Protein AF-A0A8T4NDB0-F1 (afdb_monomer)

Solvent-accessible surface area (backbone atoms only — not comparable to full-atom values): 5432 Å² total; per-residue (Å²): 142,89,86,80,90,74,82,77,78,69,79,69,80,63,75,88,40,81,72,48,70,76,49,57,80,42,49,76,34,56,32,40,37,31,32,67,98,76,48,77,47,62,22,28,25,72,45,72,56,93,58,28,36,31,32,32,36,71,95,38,82,89,48,79,59,43,78,39,51,56,87,42,49,74,40,78,44,72,61,75,76,75,79,79,83,127

Secondary structure (DSSP, 8-state):
------------TTSS-HHHHHHHTTBTSEEEEEETTTEEEEEEEEEEETTEEEEE-TT-TTSPPEEEEGGGEEEEEE--------

Nearest PDB structures (foldseek):
  2ej9-assembly1_A  TM=8.616E-01  e=2.041E-02  Methanocaldococcus jannaschii
  7zs0-assembly1_A  TM=8.499E-01  e=9.500E-02  Candidatus Kuenenia
  7zs2-assembly1_A  TM=8.499E-01  e=9.500E-02  Candidatus Kuenenia
  7zs1-assembly1_A  TM=8.486E-01  e=1.691E-01  Candidatus Kuenenia
  5gl6-assembly2_B  TM=8.717E-01  e=3.421E-01  Mycolicibacterium smegmatis MC2 155

Radius of gyration: 16.29 Å; Cα contacts (8 Å, |Δi|>4): 129; chains: 1; bounding box: 52×27×46 Å

Structure (mmCIF, N/CA/C/O backbone):
data_AF-A0A8T4NDB0-F1
#
_entry.id   AF-A0A8T4NDB0-F1
#
loop_
_atom_site.group_PDB
_atom_site.id
_atom_site.type_symbol
_atom_site.label_atom_id
_atom_site.label_alt_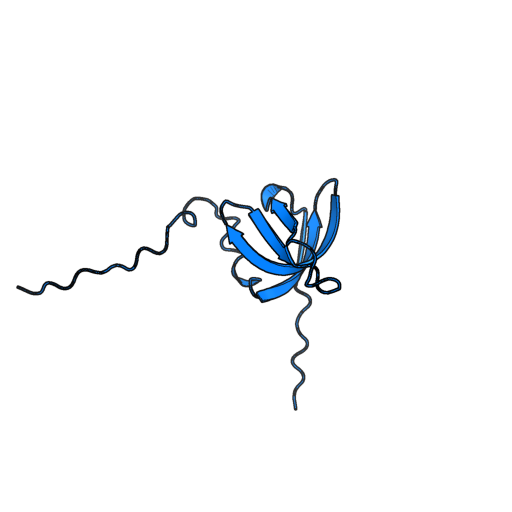id
_atom_site.label_comp_id
_atom_site.label_asym_id
_atom_site.label_entity_id
_atom_site.label_seq_id
_atom_site.pdbx_PDB_ins_code
_atom_site.Cartn_x
_atom_site.Cartn_y
_atom_site.Cartn_z
_atom_site.occupancy
_atom_site.B_iso_or_equiv
_atom_site.auth_seq_id
_atom_site.auth_comp_id
_atom_site.auth_asym_id
_atom_site.auth_atom_id
_atom_site.pdbx_PDB_model_num
ATOM 1 N N . MET A 1 1 ? -36.253 -1.565 30.987 1.00 37.38 1 MET A N 1
ATOM 2 C CA . MET A 1 1 ? -35.752 -0.313 30.379 1.00 37.38 1 MET A CA 1
ATOM 3 C C . MET A 1 1 ? -34.232 -0.316 30.483 1.00 37.38 1 MET A C 1
ATOM 5 O O . MET A 1 1 ? -33.702 0.007 31.533 1.00 37.38 1 MET A O 1
ATOM 9 N N . ALA A 1 2 ? -33.538 -0.768 29.438 1.00 41.75 2 ALA A N 1
ATOM 10 C CA . ALA A 1 2 ? -32.079 -0.749 29.353 1.00 41.75 2 ALA A CA 1
ATOM 11 C C . ALA A 1 2 ? -31.711 -0.043 28.043 1.00 41.75 2 ALA A C 1
ATOM 13 O O . ALA A 1 2 ? -31.866 -0.603 26.963 1.00 41.75 2 ALA A O 1
ATOM 14 N N . LYS A 1 3 ? -31.324 1.232 28.134 1.00 56.62 3 LYS A N 1
ATOM 15 C CA . LYS A 1 3 ? -30.787 2.016 27.017 1.00 56.62 3 LYS A CA 1
ATOM 16 C C . LYS A 1 3 ? -29.318 2.294 27.306 1.00 56.62 3 LYS A C 1
ATOM 18 O O . LYS A 1 3 ? -29.043 3.045 28.232 1.00 56.62 3 LYS A O 1
ATOM 23 N N . ARG A 1 4 ? -28.422 1.767 26.469 1.00 53.41 4 ARG A N 1
ATOM 24 C CA . ARG A 1 4 ? -27.214 2.456 25.984 1.00 53.41 4 ARG A CA 1
ATOM 25 C C . ARG A 1 4 ? -26.917 1.946 24.573 1.00 53.41 4 ARG A C 1
ATOM 27 O O . ARG A 1 4 ? -26.272 0.926 24.383 1.00 53.41 4 ARG A O 1
ATOM 34 N N . MET A 1 5 ? -27.487 2.654 23.598 1.00 45.09 5 MET A N 1
ATOM 35 C CA . MET A 1 5 ? -26.996 2.687 22.222 1.00 45.09 5 MET A CA 1
ATOM 36 C C . MET A 1 5 ? -25.540 3.163 22.232 1.00 45.09 5 MET A C 1
ATOM 38 O O . MET A 1 5 ? -25.231 4.091 22.975 1.00 45.09 5 MET A O 1
ATOM 42 N N . SER A 1 6 ? -24.701 2.512 21.426 1.00 39.09 6 SER A N 1
ATOM 43 C CA . SER A 1 6 ? -23.582 3.073 20.655 1.00 39.09 6 SER A CA 1
ATOM 44 C C . SER A 1 6 ? -22.910 1.898 19.949 1.00 39.09 6 SER A C 1
ATOM 46 O O . SER A 1 6 ? -21.918 1.350 20.422 1.00 39.09 6 SER A O 1
ATOM 48 N N . ILE A 1 7 ? -23.492 1.464 18.829 1.00 54.69 7 ILE A N 1
ATOM 49 C CA . ILE A 1 7 ? -22.733 0.701 17.839 1.00 54.69 7 ILE A CA 1
ATOM 50 C C . ILE A 1 7 ? -21.780 1.743 17.267 1.00 54.69 7 ILE A C 1
ATOM 52 O O . ILE A 1 7 ? -22.218 2.636 16.544 1.00 54.69 7 ILE A O 1
ATOM 56 N N . GLY A 1 8 ? -20.520 1.726 17.705 1.00 41.12 8 GLY A N 1
ATOM 57 C CA . GLY A 1 8 ? -19.488 2.541 17.082 1.00 41.12 8 GLY A CA 1
ATOM 58 C C . GLY A 1 8 ? -19.550 2.271 15.586 1.00 41.12 8 GLY A C 1
ATOM 59 O O . GLY A 1 8 ? -19.373 1.133 15.159 1.00 41.12 8 GLY A O 1
ATOM 60 N N . TYR A 1 9 ? -19.908 3.296 14.819 1.00 47.44 9 TYR A N 1
ATOM 61 C CA . TYR A 1 9 ? -19.981 3.238 13.371 1.00 47.44 9 TYR A CA 1
ATOM 62 C C . TYR A 1 9 ? -18.538 3.101 12.886 1.00 47.44 9 TYR A C 1
ATOM 64 O O . TYR A 1 9 ? -17.837 4.091 12.707 1.00 47.44 9 TYR A O 1
ATOM 72 N N . VAL A 1 10 ? -18.050 1.867 12.761 1.00 49.44 10 VAL A N 1
ATOM 73 C CA . VAL A 1 10 ? -16.986 1.589 11.801 1.00 49.44 10 VAL A CA 1
ATOM 74 C C . VAL A 1 10 ? -17.651 1.889 10.463 1.00 49.44 10 VAL A C 1
ATOM 76 O O . VAL A 1 10 ? -18.619 1.196 10.153 1.00 49.44 10 VAL A O 1
ATOM 79 N N . PRO A 1 11 ? -17.270 2.949 9.725 1.00 45.00 11 PRO A N 1
ATOM 80 C CA . PRO A 1 11 ? -17.862 3.188 8.422 1.00 45.00 11 PRO A CA 1
ATOM 81 C C . PRO A 1 11 ? -17.650 1.928 7.584 1.00 45.00 11 PRO A C 1
ATOM 83 O O . PRO A 1 11 ? -16.529 1.570 7.224 1.00 45.00 11 PRO A O 1
ATOM 86 N N . GLN A 1 12 ? -18.753 1.222 7.348 1.00 47.06 12 GLN A N 1
ATOM 87 C CA . GLN A 1 12 ? -18.853 0.009 6.551 1.00 47.06 12 GLN A CA 1
ATOM 88 C C . GLN A 1 12 ? -18.749 0.334 5.055 1.00 47.06 12 GLN A C 1
ATOM 90 O O . GLN A 1 12 ? -19.474 -0.198 4.228 1.00 47.06 12 GLN A O 1
ATOM 95 N N . GLU A 1 13 ? -17.780 1.164 4.667 1.00 47.78 13 GLU A N 1
ATOM 96 C CA . GLU A 1 13 ? -17.312 1.200 3.272 1.00 47.78 13 GLU A CA 1
ATOM 97 C C . GLU A 1 13 ? -16.458 -0.055 2.944 1.00 47.78 13 GLU A C 1
ATOM 99 O O . GLU A 1 13 ? -15.895 -0.193 1.859 1.00 47.78 13 GLU A O 1
ATOM 104 N N . LEU A 1 14 ? -16.376 -0.987 3.906 1.00 51.00 14 LEU A N 1
ATOM 105 C CA . LEU A 1 14 ? -15.644 -2.253 3.908 1.00 51.00 14 LEU A CA 1
ATOM 106 C C . LEU A 1 14 ? -16.495 -3.482 3.529 1.00 51.00 14 LEU A C 1
ATOM 108 O O . LEU A 1 14 ? -15.911 -4.536 3.275 1.00 51.00 14 LEU A O 1
ATOM 112 N N . ASP A 1 15 ? -17.828 -3.384 3.482 1.00 52.28 15 ASP A N 1
ATOM 113 C CA . ASP A 1 15 ? -18.699 -4.562 3.310 1.00 52.28 15 ASP A CA 1
ATOM 114 C C . ASP A 1 15 ? -18.865 -5.014 1.841 1.00 52.28 15 ASP A C 1
ATOM 116 O O . ASP A 1 15 ? -19.019 -6.206 1.585 1.00 52.28 15 ASP A O 1
ATOM 120 N N . ASP A 1 16 ? -18.714 -4.120 0.854 1.00 57.00 16 ASP A N 1
ATOM 121 C CA . ASP A 1 16 ? -18.970 -4.426 -0.573 1.00 57.00 16 ASP A CA 1
ATOM 122 C C . ASP A 1 16 ? -17.718 -4.719 -1.429 1.00 57.00 16 ASP A C 1
ATOM 124 O O . ASP A 1 16 ? -17.807 -4.918 -2.641 1.00 57.00 16 ASP A O 1
ATOM 12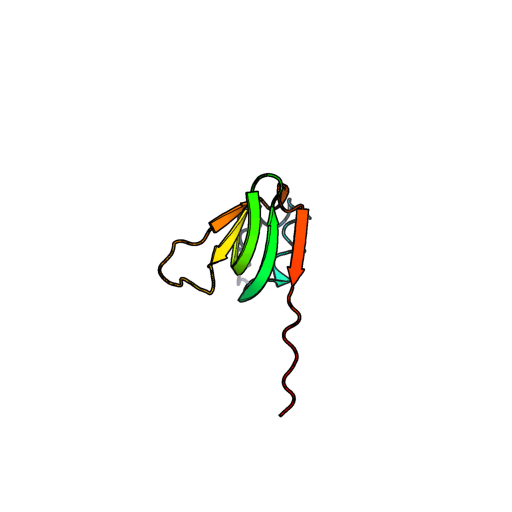8 N N . ASN A 1 17 ? -16.520 -4.764 -0.836 1.00 52.72 17 ASN A N 1
ATOM 129 C CA . ASN A 1 17 ? -15.280 -5.027 -1.573 1.00 52.72 17 ASN A CA 1
ATOM 130 C C . ASN A 1 17 ? -14.511 -6.199 -0.944 1.00 52.72 17 ASN A C 1
ATOM 132 O O . ASN A 1 17 ? -13.587 -5.971 -0.157 1.00 52.72 17 ASN A O 1
ATOM 136 N N . PRO A 1 18 ? -14.818 -7.459 -1.319 1.00 53.97 18 PRO A N 1
ATOM 137 C CA . PRO A 1 18 ? -14.165 -8.649 -0.756 1.00 53.97 18 PRO A CA 1
ATOM 138 C C . PRO A 1 18 ? -12.636 -8.630 -0.919 1.00 53.97 18 PRO A C 1
ATOM 140 O O . PRO A 1 18 ? -11.910 -9.227 -0.127 1.00 53.97 18 PRO A O 1
ATOM 143 N N . GLY A 1 19 ? -12.130 -7.875 -1.899 1.00 58.62 19 GLY A N 1
ATOM 144 C CA . GLY A 1 19 ? -10.706 -7.642 -2.088 1.00 58.62 19 GLY A CA 1
ATOM 145 C C . GLY A 1 19 ? -10.053 -6.751 -1.027 1.00 58.62 19 GLY A C 1
ATOM 146 O O . GLY A 1 19 ? -8.864 -6.898 -0.818 1.00 58.62 19 GLY A O 1
ATOM 147 N N . ILE A 1 20 ? -10.761 -5.856 -0.331 1.00 64.00 20 ILE A N 1
ATOM 148 C CA . ILE A 1 20 ? -10.146 -4.938 0.650 1.00 64.00 20 ILE A CA 1
ATOM 149 C C . ILE A 1 20 ? -9.777 -5.675 1.943 1.00 64.00 20 ILE A C 1
ATOM 151 O O . ILE A 1 20 ? -8.676 -5.484 2.460 1.00 64.00 20 ILE A O 1
ATOM 155 N N . ASN A 1 21 ? -10.648 -6.565 2.430 1.00 65.75 21 ASN A N 1
ATOM 156 C CA . ASN A 1 21 ? -10.463 -7.269 3.707 1.00 65.75 21 ASN A CA 1
ATOM 157 C C . ASN A 1 21 ? -9.204 -8.148 3.751 1.00 65.75 21 ASN A C 1
ATOM 159 O O . ASN A 1 21 ? -8.572 -8.275 4.795 1.00 65.75 21 ASN A O 1
ATOM 163 N N . GLN A 1 22 ? -8.784 -8.711 2.617 1.00 68.06 22 GLN A N 1
ATOM 164 C CA . GLN A 1 22 ? -7.525 -9.462 2.528 1.00 68.06 22 GLN A CA 1
ATOM 165 C C . GLN A 1 22 ? -6.279 -8.567 2.596 1.00 68.06 22 GLN A C 1
ATOM 167 O O . GLN A 1 22 ? -5.196 -9.072 2.893 1.00 68.06 22 GLN A O 1
ATOM 172 N N . TYR A 1 23 ? -6.403 -7.259 2.339 1.00 75.25 23 TYR A N 1
ATOM 173 C CA . TYR A 1 23 ? -5.269 -6.337 2.321 1.00 75.25 23 TYR A CA 1
ATOM 174 C C . TYR A 1 23 ? -5.124 -5.496 3.591 1.00 75.25 23 TYR A C 1
ATOM 176 O O . TYR A 1 23 ? -4.023 -5.024 3.882 1.00 75.25 23 TYR A O 1
ATOM 184 N N . THR A 1 24 ? -6.186 -5.339 4.383 1.00 76.94 24 THR A N 1
ATOM 185 C CA . THR A 1 24 ? -6.153 -4.571 5.643 1.00 76.94 24 THR A CA 1
ATOM 186 C C . THR A 1 24 ? -5.142 -5.129 6.648 1.00 76.94 24 THR A C 1
ATOM 188 O O . THR A 1 24 ? -4.531 -4.363 7.387 1.00 76.94 24 THR A O 1
ATOM 191 N N . GLN A 1 25 ? -4.863 -6.437 6.617 1.00 78.88 25 GLN A N 1
ATOM 192 C CA . GLN A 1 25 ? -3.817 -7.071 7.436 1.00 78.88 25 GLN A CA 1
ATOM 193 C C . GLN A 1 25 ? -2.392 -6.559 7.154 1.00 78.88 25 GLN A C 1
ATOM 195 O O . GLN A 1 25 ? -1.480 -6.783 7.955 1.00 78.88 25 GLN A O 1
ATOM 200 N N . TYR A 1 26 ? -2.177 -5.909 6.006 1.00 81.62 26 TYR A N 1
ATOM 201 C CA . TYR A 1 26 ? -0.885 -5.340 5.634 1.00 81.62 26 TYR A CA 1
ATOM 202 C C . TYR A 1 26 ? -0.720 -3.889 6.083 1.00 81.62 26 TYR A C 1
ATOM 204 O O . TYR A 1 26 ? 0.388 -3.367 5.973 1.00 81.62 26 TYR A O 1
ATOM 212 N N . ILE A 1 27 ? -1.765 -3.251 6.625 1.00 84.69 27 ILE A N 1
ATOM 213 C CA . ILE A 1 27 ? -1.676 -1.908 7.210 1.00 84.69 27 ILE A CA 1
ATOM 214 C C . ILE A 1 27 ? -0.601 -1.902 8.311 1.00 84.69 27 ILE A C 1
ATOM 216 O O . ILE A 1 27 ? -0.545 -2.785 9.167 1.00 84.69 27 ILE A O 1
ATOM 220 N N . GLY A 1 28 ? 0.304 -0.928 8.245 1.00 82.88 28 GLY A N 1
ATOM 221 C CA . GLY A 1 28 ? 1.484 -0.792 9.098 1.00 82.88 28 GLY A CA 1
ATOM 222 C C . GLY A 1 28 ? 2.688 -1.645 8.681 1.00 82.88 28 GLY A C 1
ATOM 223 O O . GLY A 1 28 ? 3.777 -1.458 9.228 1.00 82.88 28 GLY A O 1
ATOM 224 N N . ARG A 1 29 ? 2.548 -2.555 7.707 1.00 82.94 29 ARG A N 1
ATOM 225 C CA . ARG A 1 29 ? 3.635 -3.434 7.242 1.00 82.94 29 ARG A CA 1
ATOM 226 C C . ARG A 1 29 ? 4.310 -2.883 5.994 1.00 82.94 29 ARG A C 1
ATOM 228 O O . ARG A 1 29 ? 3.681 -2.231 5.163 1.00 82.94 29 ARG A O 1
ATOM 235 N N . ILE A 1 30 ? 5.602 -3.186 5.853 1.00 84.81 30 ILE A N 1
ATOM 236 C CA . ILE A 1 30 ? 6.344 -2.935 4.616 1.00 84.81 30 ILE A CA 1
ATOM 237 C C . ILE A 1 30 ? 6.022 -4.055 3.631 1.00 84.81 30 ILE A C 1
ATOM 239 O O . ILE A 1 30 ? 6.291 -5.229 3.893 1.00 84.81 30 ILE A O 1
ATOM 243 N N . VAL A 1 31 ? 5.463 -3.678 2.491 1.00 84.06 31 VAL A N 1
ATOM 244 C CA . VAL A 1 31 ? 5.071 -4.585 1.415 1.00 84.06 31 VAL A CA 1
ATOM 245 C C . VAL A 1 31 ? 5.736 -4.183 0.109 1.00 84.06 31 VAL A C 1
ATOM 247 O O . VAL A 1 31 ? 6.121 -3.026 -0.098 1.00 84.06 31 VAL A O 1
ATOM 250 N N . THR A 1 32 ? 5.845 -5.158 -0.782 1.00 87.19 32 THR A N 1
ATOM 251 C CA . THR A 1 32 ? 6.179 -4.937 -2.184 1.00 87.19 32 THR A CA 1
ATOM 252 C C . THR A 1 32 ? 4.912 -5.172 -3.004 1.00 87.19 32 THR A C 1
ATOM 254 O O . THR A 1 32 ? 4.379 -6.280 -3.027 1.00 87.19 32 THR A O 1
ATOM 257 N N . VAL A 1 33 ? 4.413 -4.123 -3.653 1.00 85.00 33 VAL A N 1
ATOM 258 C CA . VAL A 1 33 ? 3.189 -4.125 -4.460 1.00 85.00 33 VAL A CA 1
ATOM 259 C C . VAL A 1 33 ? 3.583 -4.068 -5.933 1.00 85.00 33 VAL A C 1
ATOM 261 O O . VAL A 1 33 ? 4.188 -3.098 -6.384 1.00 85.00 33 VAL A O 1
ATOM 264 N N . GLY A 1 34 ? 3.251 -5.100 -6.699 1.00 87.31 34 GLY A N 1
ATOM 265 C CA . GLY A 1 34 ? 3.295 -5.075 -8.157 1.00 87.31 34 GLY A CA 1
ATOM 266 C C . GLY A 1 34 ? 1.989 -4.513 -8.707 1.00 87.31 34 GLY A C 1
ATOM 267 O O . GLY A 1 34 ? 0.928 -5.086 -8.470 1.00 87.31 34 GLY A O 1
ATOM 268 N N . VAL A 1 35 ? 2.064 -3.415 -9.452 1.00 85.75 35 VAL A N 1
ATOM 269 C CA . VAL A 1 35 ? 0.926 -2.711 -10.056 1.00 85.75 35 VAL A CA 1
ATOM 270 C C . VAL A 1 35 ? 0.974 -2.878 -11.573 1.00 85.75 35 VAL A C 1
ATOM 272 O O . VAL A 1 35 ? 2.003 -2.622 -12.211 1.00 85.75 35 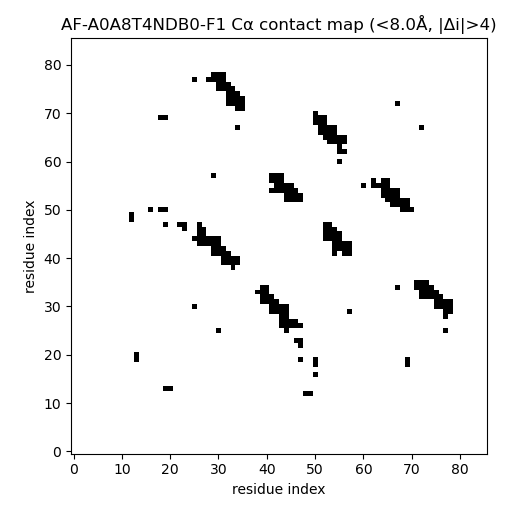VAL A O 1
ATOM 275 N N . ARG A 1 36 ? -0.141 -3.302 -12.177 1.00 81.38 36 ARG A N 1
ATOM 276 C CA . ARG A 1 36 ? -0.246 -3.460 -13.636 1.00 81.38 36 ARG A CA 1
ATOM 277 C C . ARG A 1 36 ? -0.011 -2.112 -14.322 1.00 81.38 36 ARG A C 1
ATOM 279 O O . ARG A 1 36 ? -0.621 -1.116 -13.967 1.00 81.38 36 ARG A O 1
ATOM 286 N N . GLY A 1 37 ? 0.907 -2.070 -15.287 1.00 80.31 37 GLY A N 1
ATOM 287 C CA . GLY A 1 37 ? 1.219 -0.855 -16.053 1.00 80.31 37 GLY A CA 1
ATOM 288 C C . GLY A 1 37 ? 2.080 0.196 -15.334 1.00 80.31 37 GLY A C 1
ATOM 289 O O . GLY A 1 37 ? 2.595 1.084 -16.003 1.00 80.31 37 GLY A O 1
ATOM 290 N N . MET A 1 38 ? 2.300 0.085 -14.017 1.00 75.44 38 MET A N 1
ATOM 291 C CA . MET A 1 38 ? 3.167 1.002 -13.251 1.00 75.44 38 MET A CA 1
ATOM 292 C C . MET A 1 38 ? 4.454 0.349 -12.724 1.00 75.44 38 MET A C 1
ATOM 294 O O . MET A 1 38 ? 5.389 1.056 -12.351 1.00 75.44 38 MET A O 1
ATOM 298 N N . GLY A 1 39 ? 4.532 -0.985 -12.703 1.00 84.38 39 GLY A N 1
ATOM 299 C CA . GLY A 1 39 ? 5.697 -1.719 -12.204 1.00 84.38 39 GLY A CA 1
ATOM 300 C C . GLY A 1 39 ? 5.583 -2.050 -10.717 1.00 84.38 39 GLY A C 1
ATOM 301 O O . GLY A 1 39 ? 4.491 -2.277 -10.207 1.00 84.38 39 GLY A O 1
ATOM 302 N N . VAL A 1 40 ? 6.712 -2.135 -10.014 1.00 86.06 40 VAL A N 1
ATOM 303 C CA . VAL A 1 40 ? 6.756 -2.573 -8.610 1.00 86.06 40 VAL A CA 1
ATOM 304 C C . VAL A 1 40 ? 7.046 -1.389 -7.688 1.00 86.06 40 VAL A C 1
ATOM 306 O O . VAL A 1 40 ? 8.008 -0.651 -7.893 1.00 86.06 40 VAL A O 1
ATOM 309 N N . ALA A 1 41 ? 6.235 -1.227 -6.646 1.00 84.88 41 ALA A N 1
ATOM 310 C CA . ALA A 1 41 ? 6.391 -0.224 -5.602 1.00 84.88 41 ALA A CA 1
ATOM 311 C C . ALA A 1 41 ? 6.621 -0.901 -4.246 1.00 84.88 41 ALA A C 1
ATOM 313 O O . ALA A 1 41 ? 5.912 -1.829 -3.875 1.00 84.88 41 ALA A O 1
ATOM 314 N N . LYS A 1 42 ? 7.602 -0.423 -3.479 1.00 86.94 42 LYS A N 1
ATOM 315 C CA . LYS A 1 42 ? 7.876 -0.900 -2.119 1.00 86.94 42 LYS A CA 1
ATOM 316 C C . LYS A 1 42 ? 7.628 0.227 -1.124 1.00 86.94 42 LYS A C 1
ATOM 318 O O . LYS A 1 42 ? 8.080 1.352 -1.342 1.00 86.94 42 LYS A O 1
ATOM 323 N N . GLY A 1 43 ? 6.942 -0.080 -0.033 1.00 88.50 43 GLY A N 1
ATOM 324 C CA . GLY A 1 43 ? 6.656 0.899 1.009 1.00 88.50 43 GLY A CA 1
ATOM 325 C C . GLY A 1 43 ? 5.833 0.324 2.150 1.00 88.50 43 GLY A C 1
ATOM 326 O O . GLY A 1 43 ? 5.479 -0.854 2.143 1.00 88.50 43 GLY A O 1
ATOM 327 N N . ARG A 1 44 ? 5.550 1.156 3.147 1.00 88.38 44 ARG A N 1
ATOM 328 C CA . ARG A 1 44 ? 4.649 0.840 4.250 1.00 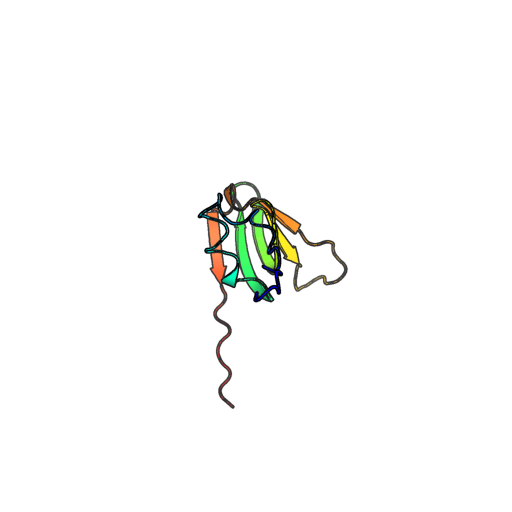88.38 44 ARG A CA 1
ATOM 329 C C . ARG A 1 44 ? 3.215 1.142 3.839 1.00 88.38 44 ARG A C 1
ATOM 331 O O . ARG A 1 44 ? 2.941 2.237 3.359 1.00 88.38 44 ARG A O 1
ATOM 338 N N . VAL A 1 45 ? 2.301 0.200 4.046 1.00 87.75 45 VAL A N 1
ATOM 339 C CA . VAL A 1 45 ? 0.870 0.483 3.880 1.00 87.75 45 VAL A CA 1
ATOM 340 C C . VAL A 1 45 ? 0.416 1.333 5.059 1.00 87.75 45 VAL A C 1
ATOM 342 O O . VAL A 1 45 ? 0.504 0.883 6.197 1.00 87.75 45 VAL A O 1
ATOM 345 N N . GLU A 1 46 ? -0.060 2.546 4.819 1.00 87.31 46 GLU A N 1
ATOM 346 C CA . GLU A 1 46 ? -0.596 3.393 5.892 1.00 87.31 46 GLU A CA 1
ATOM 347 C C . GLU A 1 46 ? -2.079 3.151 6.112 1.00 87.31 46 GLU A C 1
ATOM 349 O O . GLU A 1 46 ? -2.538 3.036 7.245 1.00 87.31 46 GLU A O 1
ATOM 354 N N . GLN A 1 47 ? -2.832 3.057 5.021 1.00 87.19 47 GLN A N 1
ATOM 355 C CA . GLN A 1 47 ? -4.275 2.917 5.077 1.00 87.19 47 GLN A CA 1
ATOM 356 C C . GLN A 1 47 ? -4.791 2.287 3.787 1.00 87.19 47 GLN A C 1
ATOM 358 O O . GLN A 1 47 ? -4.149 2.360 2.738 1.00 87.19 47 GLN A O 1
ATOM 363 N N . ILE A 1 48 ? -5.966 1.674 3.864 1.00 83.12 48 ILE A N 1
ATOM 364 C CA . ILE A 1 48 ? -6.700 1.189 2.701 1.00 83.12 48 ILE A CA 1
ATOM 365 C C . ILE A 1 48 ? -8.118 1.731 2.805 1.00 83.12 48 ILE A C 1
ATOM 367 O O . ILE A 1 48 ? -8.807 1.447 3.783 1.00 83.12 48 ILE A O 1
ATOM 371 N N . VAL A 1 49 ? -8.529 2.536 1.830 1.00 81.00 49 VAL A N 1
ATOM 372 C CA . VAL A 1 49 ? -9.843 3.197 1.800 1.00 81.00 49 VAL A CA 1
ATOM 373 C C . VAL A 1 49 ? -10.377 3.174 0.379 1.00 81.00 49 VAL A C 1
ATOM 375 O O . VAL A 1 49 ? -9.603 3.317 -0.561 1.00 81.00 49 VAL A O 1
ATOM 378 N N . ASN A 1 50 ? -11.683 2.988 0.197 1.00 80.69 50 ASN A N 1
ATOM 379 C CA . ASN A 1 50 ? -12.335 3.069 -1.120 1.00 80.69 50 ASN A CA 1
ATOM 380 C C . ASN A 1 50 ? -11.723 2.163 -2.207 1.00 80.69 50 ASN A C 1
ATOM 382 O O . ASN A 1 50 ? -11.746 2.486 -3.391 1.00 80.69 50 ASN A O 1
ATOM 386 N N . GLY A 1 51 ? -11.148 1.021 -1.816 1.00 81.62 51 GLY A N 1
ATOM 387 C CA . GLY A 1 51 ? -10.466 0.122 -2.751 1.00 81.62 51 GLY A CA 1
ATOM 388 C C . GLY A 1 51 ? -9.106 0.634 -3.228 1.00 81.62 51 GLY A C 1
ATOM 389 O O . GLY A 1 51 ? -8.556 0.084 -4.178 1.00 81.62 51 GLY A O 1
ATOM 390 N N . GLU A 1 52 ? -8.5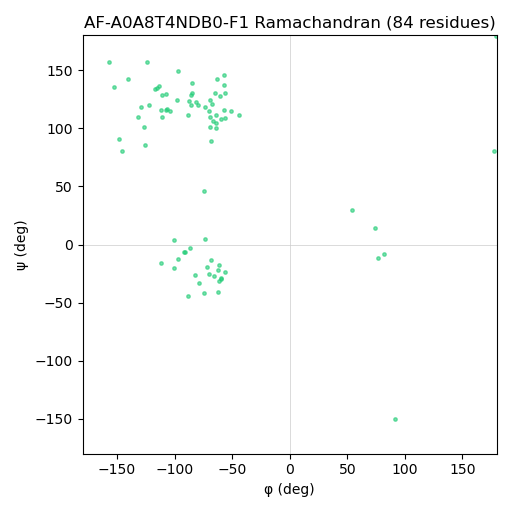50 1.649 -2.574 1.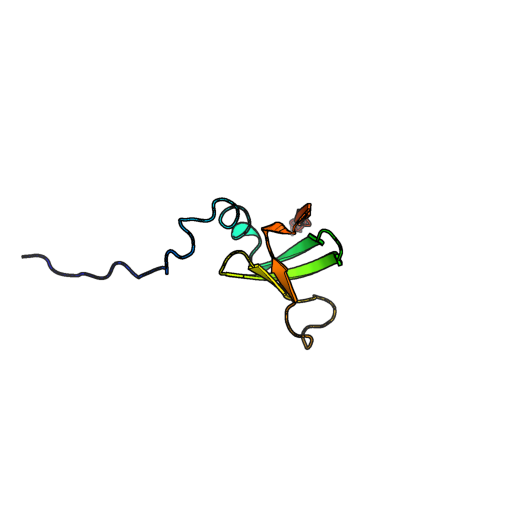00 86.56 52 GLU A N 1
ATOM 391 C CA . GLU A 1 52 ? -7.214 2.183 -2.809 1.00 86.56 52 GLU A CA 1
ATOM 392 C C . GLU A 1 52 ? -6.318 1.936 -1.592 1.00 86.56 52 GLU A C 1
ATOM 394 O O . GLU A 1 52 ? -6.711 2.129 -0.442 1.00 86.56 52 GLU A O 1
ATOM 399 N N . MET A 1 53 ? -5.085 1.518 -1.849 1.00 86.94 53 MET A N 1
ATOM 400 C CA . MET A 1 53 ? -4.028 1.339 -0.865 1.00 86.94 53 MET A CA 1
ATOM 401 C C . MET A 1 53 ? -3.119 2.568 -0.863 1.00 86.94 53 MET A C 1
ATOM 403 O O . MET A 1 53 ? -2.552 2.926 -1.895 1.00 86.94 53 MET A O 1
ATOM 407 N N . LEU A 1 54 ? -2.953 3.191 0.302 1.00 90.31 54 LEU A N 1
ATOM 408 C CA . LEU A 1 54 ? -1.993 4.266 0.538 1.00 90.31 54 LEU A CA 1
ATOM 409 C C . LEU A 1 54 ? -0.657 3.658 0.967 1.00 90.31 54 LEU A C 1
ATOM 411 O O . LEU A 1 54 ? -0.539 3.082 2.050 1.00 90.31 54 LEU A O 1
ATOM 415 N N . LEU A 1 55 ? 0.346 3.783 0.103 1.00 89.50 55 LEU A N 1
ATOM 416 C CA . LEU A 1 55 ? 1.684 3.239 0.292 1.00 89.50 55 LEU A CA 1
ATOM 417 C C . LEU A 1 55 ? 2.696 4.372 0.515 1.00 89.50 55 LEU A C 1
ATOM 419 O O . LEU A 1 55 ? 3.047 5.102 -0.416 1.00 89.50 55 LEU A O 1
ATOM 423 N N . GLN A 1 56 ? 3.212 4.493 1.734 1.00 89.62 56 GLN A N 1
ATOM 424 C CA . GLN A 1 56 ? 4.298 5.409 2.067 1.00 89.62 56 GLN A CA 1
ATOM 425 C C . GLN A 1 56 ? 5.644 4.785 1.686 1.00 89.62 56 GLN A C 1
ATOM 427 O O . GLN A 1 56 ? 6.000 3.704 2.158 1.00 89.62 56 GLN A O 1
ATOM 432 N N . LYS A 1 57 ? 6.426 5.453 0.835 1.00 82.38 57 LYS A N 1
ATOM 433 C CA . LYS A 1 57 ? 7.762 4.967 0.454 1.00 82.38 57 LYS A CA 1
ATOM 434 C C . LYS A 1 57 ? 8.719 5.058 1.646 1.00 82.38 57 LYS A C 1
ATOM 436 O O . LYS A 1 57 ? 8.922 6.141 2.188 1.00 82.38 57 LYS A O 1
ATOM 441 N N . ASP A 1 58 ? 9.328 3.927 2.001 1.00 70.06 58 ASP A N 1
ATOM 442 C CA . ASP A 1 58 ? 10.233 3.791 3.155 1.00 70.06 58 ASP A CA 1
ATOM 443 C C . ASP A 1 58 ? 11.481 4.686 3.016 1.00 70.06 58 ASP A C 1
ATOM 445 O O . ASP A 1 58 ? 11.843 5.402 3.941 1.00 70.06 58 ASP A O 1
ATOM 449 N N . ASP A 1 59 ? 12.055 4.763 1.810 1.00 68.62 59 ASP A N 1
ATOM 450 C CA . ASP A 1 59 ? 13.230 5.595 1.511 1.00 68.62 59 ASP A CA 1
ATOM 451 C C . ASP A 1 59 ? 12.974 7.113 1.561 1.00 68.62 59 ASP A C 1
ATOM 453 O O . ASP A 1 59 ? 13.919 7.902 1.510 1.00 68.62 59 ASP A O 1
ATOM 457 N N . ARG A 1 60 ? 11.711 7.565 1.591 1.00 71.00 60 ARG A N 1
ATOM 458 C CA . ARG A 1 60 ? 11.377 8.998 1.537 1.00 71.00 60 ARG A CA 1
ATOM 459 C C . ARG A 1 60 ? 10.139 9.327 2.380 1.00 71.00 60 ARG A C 1
ATOM 461 O O . ARG A 1 60 ? 9.062 9.532 1.815 1.00 71.00 60 ARG A O 1
ATOM 468 N N . PRO A 1 61 ? 10.279 9.466 3.710 1.00 68.00 61 PRO A N 1
ATOM 469 C CA . PRO A 1 61 ? 9.157 9.783 4.600 1.00 68.00 61 PRO A CA 1
ATOM 470 C C . PRO A 1 61 ? 8.500 11.143 4.304 1.00 68.00 61 PRO A C 1
ATOM 472 O O . PRO A 1 61 ? 7.331 11.331 4.603 1.00 68.00 61 PRO A O 1
ATOM 475 N N . ASN A 1 62 ? 9.215 12.067 3.652 1.00 79.56 62 ASN A N 1
ATOM 476 C CA . ASN A 1 62 ? 8.682 13.377 3.250 1.00 79.56 62 ASN A CA 1
ATOM 477 C C . ASN A 1 62 ? 7.968 13.364 1.885 1.00 79.56 62 ASN A C 1
ATOM 479 O O . ASN A 1 62 ? 7.492 14.402 1.430 1.00 79.56 62 ASN A O 1
ATOM 483 N N . THR A 1 63 ? 7.949 12.229 1.177 1.00 78.56 63 THR A N 1
ATOM 484 C CA . THR A 1 63 ? 7.206 12.111 -0.088 1.00 78.56 63 THR A CA 1
ATOM 485 C C . THR A 1 63 ? 5.755 11.762 0.224 1.00 78.56 63 THR A C 1
ATOM 487 O O . THR A 1 63 ? 5.540 10.916 1.089 1.00 78.56 63 THR A O 1
ATOM 490 N N . PRO A 1 64 ? 4.765 12.355 -0.465 1.00 82.44 64 PRO A N 1
ATOM 491 C CA . PRO A 1 64 ? 3.372 11.980 -0.267 1.00 82.44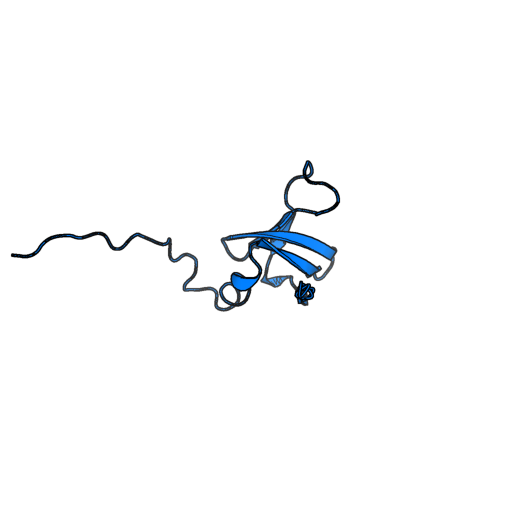 64 PRO A CA 1
ATOM 492 C C . PRO A 1 64 ? 3.153 10.477 -0.524 1.00 82.44 64 PRO A C 1
ATOM 494 O O . PRO A 1 64 ? 3.802 9.906 -1.413 1.00 82.44 64 PRO A O 1
ATOM 497 N N . PRO A 1 65 ? 2.239 9.835 0.225 1.00 85.00 65 PRO A N 1
ATOM 498 C CA . PRO A 1 65 ? 1.913 8.431 0.037 1.00 85.00 65 PRO A CA 1
ATOM 499 C C . PRO A 1 65 ? 1.315 8.204 -1.352 1.00 85.00 65 PRO A C 1
ATOM 501 O O . PRO A 1 65 ? 0.553 9.018 -1.880 1.00 85.00 65 PRO A O 1
ATOM 504 N N . ILE A 1 66 ? 1.669 7.074 -1.952 1.00 87.56 66 ILE A N 1
ATOM 505 C CA . ILE A 1 66 ? 1.198 6.687 -3.278 1.00 87.56 66 ILE A CA 1
ATOM 506 C C . ILE A 1 66 ? -0.134 5.977 -3.117 1.00 87.56 66 ILE A C 1
ATOM 508 O O . ILE A 1 66 ? -0.238 5.029 -2.345 1.00 87.56 66 ILE A O 1
ATOM 512 N N . ARG A 1 67 ? -1.140 6.417 -3.869 1.00 89.00 67 ARG A N 1
ATOM 513 C CA . ARG A 1 67 ? -2.425 5.726 -3.960 1.00 89.00 67 ARG A CA 1
ATOM 514 C C . ARG A 1 67 ? -2.342 4.678 -5.054 1.00 89.00 67 ARG A C 1
ATOM 516 O O . ARG A 1 67 ? -1.988 4.996 -6.187 1.00 89.00 67 ARG A O 1
ATOM 523 N N . ILE A 1 68 ? -2.627 3.436 -4.697 1.00 87.81 68 ILE A N 1
ATOM 524 C CA . ILE A 1 68 ? -2.612 2.295 -5.606 1.00 87.81 68 ILE A CA 1
ATOM 525 C C . ILE A 1 68 ? -3.998 1.672 -5.566 1.00 87.81 68 ILE A C 1
ATOM 527 O O . ILE A 1 68 ? -4.430 1.219 -4.508 1.00 87.81 68 ILE A O 1
ATOM 531 N N . SER A 1 69 ? -4.695 1.615 -6.700 1.00 86.75 69 SER A N 1
ATOM 532 C CA . SER A 1 69 ? -5.965 0.894 -6.744 1.00 86.75 69 SER A CA 1
ATOM 533 C C . SER A 1 69 ? -5.719 -0.588 -6.508 1.00 86.75 69 SER A C 1
ATOM 535 O O . SER A 1 69 ? -4.890 -1.208 -7.175 1.00 86.75 69 SER A O 1
ATOM 537 N N . ILE A 1 70 ? -6.477 -1.180 -5.592 1.00 83.38 70 ILE A N 1
ATOM 538 C CA . ILE A 1 70 ? -6.403 -2.607 -5.291 1.00 83.38 70 ILE A CA 1
ATOM 539 C C . ILE A 1 70 ? -6.726 -3.455 -6.529 1.00 83.38 70 ILE A C 1
ATOM 541 O O . ILE A 1 70 ? -6.178 -4.543 -6.691 1.00 83.38 70 ILE A O 1
ATOM 545 N N . LYS A 1 71 ? -7.566 -2.944 -7.437 1.00 84.0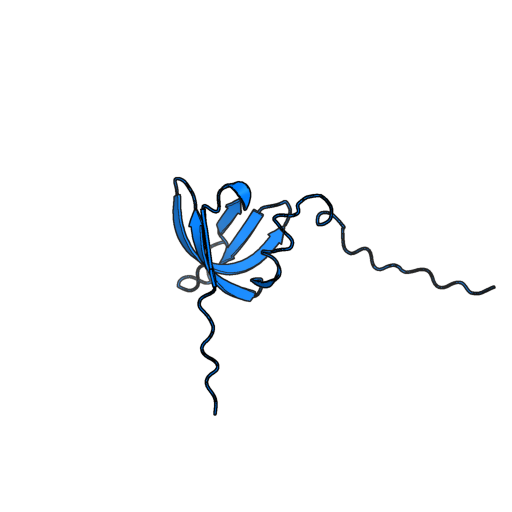0 71 LYS A N 1
ATOM 546 C CA . LYS A 1 71 ? -7.916 -3.619 -8.698 1.00 84.00 71 LYS A CA 1
ATOM 547 C C . LYS A 1 71 ? -6.728 -3.745 -9.657 1.00 84.00 71 LYS A C 1
ATOM 549 O O . LYS A 1 71 ? -6.685 -4.685 -10.448 1.00 84.00 71 LYS A O 1
ATOM 554 N N . ASP A 1 72 ? -5.765 -2.832 -9.555 1.00 84.81 72 ASP A N 1
ATOM 555 C CA . ASP A 1 72 ? -4.564 -2.804 -10.392 1.00 84.81 72 ASP A CA 1
ATOM 556 C C . ASP A 1 72 ? -3.388 -3.563 -9.764 1.00 84.81 72 ASP A C 1
ATOM 558 O O . ASP A 1 72 ? -2.352 -3.751 -10.411 1.00 84.81 72 ASP A O 1
ATOM 562 N N . ILE A 1 73 ? -3.533 -4.032 -8.519 1.00 82.44 73 ILE A N 1
ATOM 563 C CA . ILE A 1 73 ? -2.522 -4.849 -7.848 1.00 82.44 73 ILE A CA 1
ATOM 564 C C . ILE A 1 73 ? -2.462 -6.215 -8.539 1.00 82.44 73 ILE A C 1
ATOM 566 O O . ILE A 1 73 ? -3.360 -7.046 -8.425 1.00 82.44 73 ILE A O 1
ATOM 570 N N . ALA A 1 74 ? -1.366 -6.458 -9.255 1.00 79.00 74 ALA A N 1
ATOM 571 C CA . ALA A 1 74 ? -1.049 -7.753 -9.847 1.00 79.00 74 ALA A CA 1
ATOM 572 C C . ALA A 1 74 ? -0.473 -8.728 -8.817 1.00 79.00 74 ALA A C 1
ATOM 574 O O . ALA A 1 74 ? -0.656 -9.936 -8.937 1.00 79.00 74 ALA A O 1
ATOM 575 N N . MET A 1 75 ? 0.274 -8.201 -7.847 1.00 76.62 75 MET A N 1
ATOM 576 C CA . MET A 1 75 ? 1.025 -8.979 -6.870 1.00 76.62 75 MET A CA 1
ATOM 577 C C . MET A 1 75 ? 1.180 -8.162 -5.594 1.00 76.62 75 MET A C 1
ATOM 579 O O . MET A 1 75 ? 1.521 -6.983 -5.654 1.00 76.62 75 MET A O 1
ATOM 583 N N . LEU A 1 76 ? 0.974 -8.784 -4.439 1.00 73.75 76 LEU A N 1
ATOM 584 C CA . LEU A 1 76 ? 1.282 -8.171 -3.157 1.00 73.75 76 LEU A CA 1
ATOM 585 C C . LEU A 1 76 ? 2.075 -9.160 -2.318 1.00 73.75 76 LEU A C 1
ATOM 587 O O . LEU A 1 76 ? 1.529 -10.156 -1.851 1.00 73.75 76 LEU A O 1
ATOM 591 N N . GLU A 1 77 ? 3.355 -8.868 -2.120 1.00 69.00 77 GLU A N 1
ATOM 592 C CA . GLU A 1 77 ? 4.213 -9.685 -1.275 1.00 69.00 77 GLU A CA 1
ATOM 593 C C . GLU A 1 77 ? 4.447 -8.986 0.066 1.00 69.00 77 GLU A C 1
ATOM 595 O O . GLU A 1 77 ? 5.087 -7.923 0.115 1.00 69.00 77 GLU A O 1
ATOM 600 N N . PRO A 1 78 ? 3.967 -9.560 1.183 1.00 61.03 78 PRO A N 1
ATOM 601 C CA . PRO A 1 78 ? 4.494 -9.185 2.477 1.00 61.03 78 PRO A CA 1
ATOM 602 C C . PRO A 1 78 ? 5.938 -9.676 2.536 1.00 61.03 78 PRO A C 1
ATOM 604 O O . PRO A 1 78 ? 6.188 -10.880 2.470 1.00 61.03 78 PRO A O 1
ATOM 607 N N . LYS A 1 79 ? 6.911 -8.780 2.733 1.00 47.75 79 LYS A N 1
ATOM 608 C CA . LYS A 1 79 ? 8.175 -9.262 3.288 1.00 47.75 79 LYS A CA 1
ATOM 609 C C . LYS A 1 79 ? 7.852 -9.705 4.706 1.00 47.75 79 LYS A C 1
ATOM 611 O O . LYS A 1 79 ? 7.594 -8.867 5.568 1.00 47.75 79 LYS A O 1
ATOM 616 N N . THR A 1 80 ? 7.814 -11.018 4.924 1.00 40.94 80 THR A N 1
ATOM 617 C CA . THR A 1 80 ? 7.811 -11.618 6.255 1.00 40.94 80 THR A CA 1
ATOM 618 C C . THR A 1 80 ? 8.859 -10.885 7.078 1.00 40.94 80 THR A C 1
ATOM 620 O O . THR A 1 80 ? 10.053 -10.960 6.785 1.00 40.94 80 THR A O 1
ATOM 623 N N . ILE A 1 81 ? 8.406 -10.115 8.067 1.00 42.31 81 ILE A N 1
ATOM 624 C CA . ILE A 1 81 ? 9.281 -9.607 9.114 1.00 42.31 81 ILE A CA 1
ATOM 625 C C . ILE A 1 81 ? 9.847 -10.867 9.754 1.00 42.31 81 ILE A C 1
ATOM 627 O O . ILE A 1 81 ? 9.106 -11.629 10.372 1.00 42.31 81 ILE A O 1
ATOM 631 N N . ILE A 1 82 ? 11.128 -11.137 9.513 1.00 40.78 82 ILE A N 1
ATOM 632 C CA . ILE A 1 82 ? 11.855 -12.209 10.183 1.00 40.78 82 ILE A CA 1
ATOM 633 C C . ILE A 1 82 ? 11.720 -11.889 11.674 1.00 40.78 82 ILE A C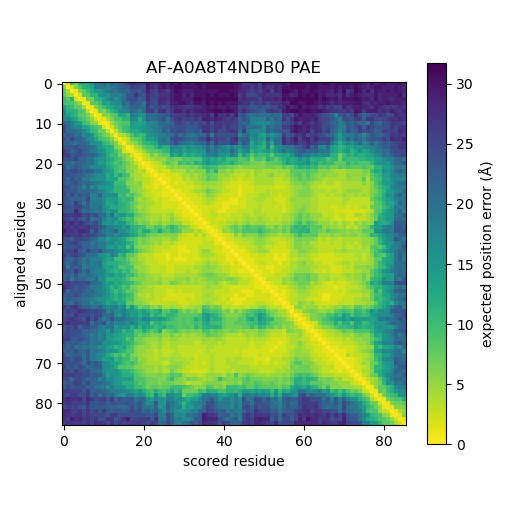 1
ATOM 635 O O . ILE A 1 82 ? 12.185 -10.820 12.081 1.00 40.78 82 ILE A O 1
ATOM 639 N N . PRO A 1 83 ? 11.050 -12.721 12.490 1.00 36.75 83 PRO A N 1
ATOM 640 C CA . PRO A 1 83 ? 11.035 -12.490 13.920 1.00 36.75 83 PRO A CA 1
ATOM 641 C C . PRO A 1 83 ? 12.478 -12.649 14.394 1.00 36.75 83 PRO A C 1
ATOM 643 O O . PRO A 1 83 ? 13.004 -13.761 14.445 1.00 36.75 83 PRO A O 1
ATOM 646 N N . VAL A 1 84 ? 13.142 -11.531 14.681 1.00 44.53 84 VAL A N 1
ATOM 647 C CA . VAL A 1 84 ? 14.400 -11.542 15.419 1.00 44.53 84 VAL A CA 1
ATOM 648 C C . VAL A 1 84 ? 14.041 -12.083 16.800 1.00 44.53 84 VAL A C 1
ATOM 650 O O . VAL A 1 84 ? 13.438 -11.383 17.608 1.00 44.53 84 VAL A O 1
ATOM 653 N N . ARG A 1 85 ? 14.319 -13.370 17.030 1.00 44.03 85 ARG A N 1
ATOM 654 C CA . ARG A 1 85 ? 14.330 -13.942 18.376 1.00 44.03 85 ARG A CA 1
ATOM 655 C C . ARG A 1 85 ? 15.553 -13.349 19.074 1.00 44.03 85 ARG A C 1
ATOM 657 O O . ARG A 1 85 ? 16.666 -13.603 18.620 1.00 44.03 85 ARG A O 1
ATOM 664 N N . TYR A 1 86 ? 15.332 -12.550 20.110 1.00 37.78 86 TYR A N 1
ATOM 665 C CA . TYR A 1 86 ? 16.333 -12.266 21.137 1.00 37.78 86 TYR A CA 1
ATOM 666 C C . TYR A 1 86 ? 15.916 -12.985 22.414 1.00 37.78 86 TYR A C 1
ATOM 668 O O . TYR A 1 86 ? 14.687 -13.062 22.650 1.00 37.78 86 TYR A O 1
#

Foldseek 3Di:
DDDDDDPPCPPPPVPPCPLQVVCQVQAQAWKWWQFAPPGIATARFPDAGPQWTFGQHPVCNPDGTDTGRSVRGPDIDGPPPPPPDD

pLDDT: mean 70.47, std 17.36, range [36.75, 90.31]

Sequence (86 aa):
MAKRMSIGYVPQELDDNPGINQYTQYIGRIVTVGVRGMGVAKGRVEQIVNGEMLLQKDDRPNTPPIRISIKDIAMLEPKTIIPVRY

Mean predicted aligned error: 12.57 Å